Protein AF-A0A7X9PFJ5-F1 (afdb_monomer_lite)

Radius of gyration: 15.34 Å; chains: 1; bounding box: 33×44×30 Å

Structure (mmCIF, N/CA/C/O backbone):
data_AF-A0A7X9PFJ5-F1
#
_entry.id   AF-A0A7X9PFJ5-F1
#
loop_
_atom_site.group_PDB
_atom_site.id
_atom_site.type_symbol
_atom_site.label_atom_id
_atom_site.label_alt_id
_atom_site.label_comp_id
_atom_site.label_asym_id
_atom_site.label_entity_id
_atom_site.label_seq_id
_atom_site.pdbx_PDB_ins_code
_atom_site.Cartn_x
_atom_site.Cartn_y
_atom_site.Cartn_z
_atom_site.occupancy
_atom_site.B_iso_or_equiv
_atom_site.auth_seq_id
_atom_site.auth_comp_id
_atom_site.auth_asym_id
_atom_site.auth_atom_id
_atom_site.pdbx_PDB_model_num
ATOM 1 N N . MET A 1 1 ? -2.414 -24.522 -5.614 1.00 47.22 1 MET A N 1
ATOM 2 C CA . MET A 1 1 ? -3.317 -23.365 -5.744 1.00 47.22 1 MET A CA 1
ATOM 3 C C . MET A 1 1 ? -3.769 -22.991 -4.341 1.00 47.22 1 MET A C 1
ATOM 5 O O . MET A 1 1 ? -4.096 -23.887 -3.571 1.00 47.22 1 MET A O 1
ATOM 9 N N . TYR A 1 2 ? -3.432 -21.782 -3.914 1.00 54.56 2 TYR A N 1
ATOM 10 C CA . TYR A 1 2 ? -2.495 -21.596 -2.805 1.00 54.56 2 TYR A CA 1
ATOM 11 C C . TYR A 1 2 ? -3.128 -21.308 -1.437 1.00 54.56 2 TYR A C 1
ATOM 13 O O . TYR A 1 2 ? -3.578 -20.201 -1.171 1.00 54.56 2 TYR A O 1
ATOM 21 N N . LYS A 1 3 ? -2.941 -22.247 -0.493 1.00 80.44 3 LYS A N 1
ATOM 22 C CA . LYS A 1 3 ? -3.271 -22.076 0.938 1.00 80.44 3 LYS A CA 1
ATOM 23 C C . LYS A 1 3 ? -2.716 -20.787 1.562 1.00 80.44 3 LYS A C 1
ATOM 25 O O . LYS A 1 3 ? -3.169 -20.425 2.636 1.00 80.44 3 LYS A O 1
ATOM 30 N N . LEU A 1 4 ? -1.686 -20.162 0.982 1.00 88.69 4 LEU A N 1
ATOM 31 C CA . LEU A 1 4 ? -1.135 -18.902 1.480 1.00 88.69 4 LEU A CA 1
ATOM 32 C C . LEU A 1 4 ? -2.076 -17.725 1.213 1.00 88.69 4 LEU A C 1
ATOM 34 O O . LEU A 1 4 ? -2.426 -17.031 2.160 1.00 88.69 4 LEU A O 1
ATOM 38 N N . PHE A 1 5 ? -2.496 -17.513 -0.034 1.00 92.00 5 PHE A N 1
ATOM 39 C CA . PHE A 1 5 ? -3.314 -16.354 -0.392 1.00 92.00 5 PHE A CA 1
ATOM 40 C C . PHE A 1 5 ? -4.702 -16.423 0.248 1.00 92.00 5 PHE A C 1
ATOM 42 O O . PHE A 1 5 ? -5.154 -15.416 0.783 1.00 92.00 5 PHE A O 1
ATOM 49 N N . ASP A 1 6 ? -5.284 -17.619 0.389 1.00 91.25 6 ASP A N 1
ATOM 50 C CA . ASP A 1 6 ? -6.498 -17.812 1.196 1.00 91.25 6 ASP A CA 1
ATOM 51 C C . ASP A 1 6 ? -6.292 -17.369 2.658 1.00 91.25 6 ASP A C 1
ATOM 53 O O . ASP A 1 6 ? -7.169 -16.770 3.278 1.00 91.25 6 ASP A O 1
ATOM 57 N N . ARG A 1 7 ? -5.125 -17.659 3.253 1.00 90.31 7 ARG A N 1
ATOM 58 C CA . ARG A 1 7 ? -4.810 -17.246 4.635 1.00 90.31 7 ARG A CA 1
ATOM 59 C C . ARG A 1 7 ? -4.589 -15.748 4.742 1.00 90.31 7 ARG A C 1
ATOM 61 O O . ARG A 1 7 ? -5.040 -15.159 5.716 1.00 90.31 7 ARG A O 1
ATOM 68 N N . LEU A 1 8 ? -3.899 -15.147 3.776 1.00 94.00 8 LEU A N 1
ATOM 69 C CA . LEU A 1 8 ? -3.678 -13.703 3.739 1.00 94.00 8 LEU A CA 1
ATOM 70 C C . LEU A 1 8 ? -5.015 -12.970 3.588 1.00 94.00 8 LEU A C 1
ATOM 72 O O . LEU A 1 8 ? -5.285 -12.051 4.359 1.00 94.00 8 LEU A O 1
ATOM 76 N N . GLN A 1 9 ? -5.895 -13.451 2.709 1.00 94.44 9 GLN A N 1
ATOM 77 C CA . GLN A 1 9 ? -7.248 -12.919 2.566 1.00 94.44 9 GLN A CA 1
ATOM 78 C C . GLN A 1 9 ? -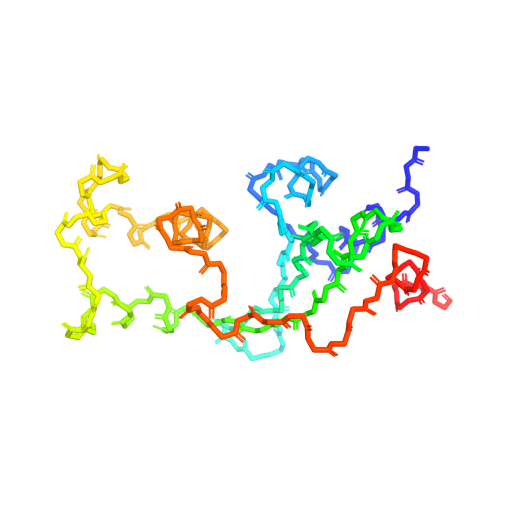8.042 -13.034 3.874 1.00 94.44 9 GLN A C 1
ATOM 80 O O . GLN A 1 9 ? -8.593 -12.044 4.351 1.00 94.44 9 GLN A O 1
ATOM 85 N N . ASN A 1 10 ? -8.025 -14.203 4.525 1.00 92.88 10 ASN A N 1
ATOM 86 C CA . ASN A 1 10 ? -8.659 -14.395 5.837 1.00 92.88 10 ASN A CA 1
ATOM 87 C C . ASN A 1 10 ? -8.042 -13.524 6.947 1.00 92.88 10 ASN A C 1
ATOM 89 O O . ASN A 1 10 ? -8.724 -13.167 7.905 1.00 92.88 10 ASN A O 1
ATOM 93 N N . ALA A 1 11 ? -6.761 -13.166 6.830 1.00 93.56 11 ALA A N 1
ATOM 94 C CA . ALA A 1 11 ? -6.066 -12.261 7.743 1.00 93.56 11 ALA A CA 1
ATOM 95 C C . ALA A 1 11 ? -6.327 -10.770 7.444 1.00 93.56 11 ALA A C 1
ATOM 97 O O . ALA A 1 11 ? -5.722 -9.911 8.097 1.00 93.56 11 ALA A O 1
ATOM 98 N N . GLY A 1 12 ? -7.211 -10.476 6.484 1.00 96.06 12 GLY A N 1
ATOM 99 C CA . GLY A 1 12 ? -7.658 -9.134 6.119 1.00 96.06 12 GLY A CA 1
ATOM 100 C C . GLY A 1 12 ? -6.776 -8.425 5.095 1.00 96.06 12 GLY A C 1
ATOM 101 O O . GLY A 1 12 ? -6.926 -7.215 4.931 1.00 96.06 12 GLY A O 1
ATOM 102 N N . PHE A 1 13 ? -5.853 -9.134 4.437 1.00 97.50 13 PHE A N 1
ATOM 103 C CA . PHE A 1 13 ? -5.040 -8.540 3.379 1.00 97.50 13 PHE A CA 1
ATOM 104 C C . PHE A 1 13 ? -5.837 -8.332 2.096 1.00 97.50 13 PHE A C 1
ATOM 106 O O . PHE A 1 13 ? -6.629 -9.179 1.680 1.00 97.50 13 PHE A O 1
ATOM 113 N N . PHE A 1 14 ? -5.559 -7.205 1.458 1.00 97.88 14 PHE A N 1
ATOM 114 C CA . PHE A 1 14 ? -6.047 -6.809 0.149 1.00 97.88 14 PHE A CA 1
ATOM 115 C C . PHE A 1 14 ? -4.920 -6.115 -0.625 1.00 97.88 14 PHE A C 1
ATOM 117 O O . PHE A 1 14 ? -3.921 -5.682 -0.044 1.00 97.88 14 PHE A O 1
ATOM 124 N N . GLY A 1 15 ? -5.070 -6.017 -1.939 1.00 97.44 15 GLY A N 1
ATOM 125 C CA . GLY A 1 15 ? -4.111 -5.356 -2.814 1.00 97.44 15 GLY A CA 1
ATOM 126 C C . GLY A 1 15 ? -4.809 -4.565 -3.910 1.00 97.44 15 GLY A C 1
ATOM 127 O O . GLY A 1 15 ? -6.005 -4.280 -3.810 1.00 97.44 15 GLY A O 1
ATOM 128 N N . VAL A 1 16 ? -4.033 -4.165 -4.916 1.00 97.25 16 VAL A N 1
ATOM 129 C CA . VAL A 1 16 ? -4.508 -3.402 -6.082 1.00 97.25 16 VAL A CA 1
ATOM 130 C C . VAL A 1 16 ? -5.495 -4.220 -6.914 1.00 97.25 16 VAL A C 1
ATOM 132 O O . VAL A 1 16 ? -6.511 -3.679 -7.350 1.00 97.25 16 VAL A O 1
ATOM 135 N N . ASP A 1 17 ? -5.204 -5.507 -7.098 1.00 97.06 17 ASP A N 1
ATOM 136 C CA . ASP A 1 17 ? -6.053 -6.455 -7.809 1.00 97.06 17 ASP A CA 1
ATOM 137 C C . ASP A 1 17 ? -6.930 -7.257 -6.829 1.00 97.06 17 ASP A C 1
ATOM 139 O O . ASP A 1 17 ? -6.633 -7.377 -5.635 1.00 97.06 17 ASP A O 1
ATOM 143 N N . VAL A 1 18 ? -8.031 -7.817 -7.336 1.00 93.56 18 VAL A N 1
ATOM 144 C CA . VAL A 1 18 ? -8.879 -8.740 -6.567 1.00 93.56 18 VAL A CA 1
ATOM 145 C C . VAL A 1 18 ? -8.127 -10.029 -6.219 1.00 93.56 18 VAL A C 1
ATOM 147 O O . VAL A 1 18 ? -8.402 -10.644 -5.185 1.00 93.56 18 VAL A O 1
ATOM 150 N N . ASP A 1 19 ? -7.166 -10.418 -7.055 1.00 95.62 19 ASP A N 1
ATOM 151 C CA . ASP A 1 19 ? -6.251 -11.520 -6.822 1.00 95.62 19 ASP A CA 1
ATOM 152 C C . ASP A 1 19 ? -5.036 -11.052 -5.995 1.00 95.62 19 ASP A C 1
ATOM 154 O O . ASP A 1 19 ? -4.287 -10.136 -6.360 1.00 95.62 19 ASP A O 1
ATOM 158 N N . LEU A 1 20 ? -4.841 -11.684 -4.833 1.00 95.25 20 LEU A N 1
ATOM 159 C CA . LEU A 1 20 ? -3.747 -11.335 -3.923 1.00 95.25 20 LEU A CA 1
ATOM 160 C C . LEU A 1 20 ? -2.376 -11.793 -4.435 1.00 95.25 20 LEU A C 1
ATOM 162 O O . LEU A 1 20 ? -1.365 -11.210 -4.047 1.00 95.25 20 LEU A O 1
ATOM 166 N N . GLU A 1 21 ? -2.323 -12.830 -5.268 1.00 93.81 21 GLU A N 1
ATOM 167 C CA . GLU A 1 21 ? -1.086 -13.292 -5.897 1.00 93.81 21 GLU A CA 1
ATOM 168 C C . GLU A 1 21 ? -0.617 -12.263 -6.927 1.00 93.81 21 GLU A C 1
ATOM 170 O O . GLU A 1 21 ? 0.533 -11.826 -6.861 1.00 93.81 21 GLU A O 1
ATOM 175 N N . ILE A 1 22 ? -1.528 -11.791 -7.786 1.00 94.25 22 ILE A N 1
ATOM 176 C CA . ILE A 1 22 ? -1.253 -10.706 -8.744 1.00 94.25 22 ILE A CA 1
ATOM 177 C C . ILE A 1 22 ? -0.838 -9.435 -7.998 1.00 94.25 22 ILE A C 1
ATOM 179 O O . ILE A 1 22 ? 0.195 -8.840 -8.301 1.00 94.25 22 ILE A O 1
ATOM 183 N N . SER A 1 23 ? -1.589 -9.042 -6.967 1.00 95.81 23 SER A N 1
ATOM 184 C CA . SER A 1 23 ? -1.247 -7.870 -6.153 1.00 95.81 23 SER A CA 1
ATOM 185 C C . SER A 1 23 ? 0.163 -7.950 -5.560 1.00 95.81 23 SER A C 1
ATOM 187 O O . SER A 1 23 ? 0.920 -6.983 -5.620 1.00 95.81 23 SER A O 1
ATOM 189 N N . LEU A 1 24 ? 0.548 -9.106 -5.018 1.00 92.88 24 LEU A N 1
ATOM 190 C CA . LEU A 1 24 ? 1.849 -9.248 -4.375 1.00 92.88 24 LEU A CA 1
ATOM 191 C C . LEU A 1 24 ? 3.009 -9.306 -5.375 1.00 92.88 24 LEU A C 1
ATOM 193 O O . LEU A 1 24 ? 4.073 -8.779 -5.070 1.00 92.88 24 LEU A O 1
ATOM 197 N N . PHE A 1 25 ? 2.837 -9.961 -6.524 1.00 90.62 25 PHE A N 1
ATOM 198 C CA . PHE A 1 25 ? 3.944 -10.225 -7.451 1.00 90.62 25 PHE A CA 1
ATOM 199 C C . PHE A 1 25 ? 4.035 -9.261 -8.636 1.00 90.62 25 PHE A C 1
ATOM 201 O O . PHE A 1 25 ? 5.125 -9.102 -9.178 1.00 90.62 25 PHE A O 1
ATOM 208 N N . GLU A 1 26 ? 2.937 -8.620 -9.036 1.00 90.75 26 GLU A N 1
ATOM 209 C CA . GLU A 1 26 ? 2.934 -7.629 -10.123 1.00 90.75 26 GLU A CA 1
ATOM 210 C C . GLU A 1 26 ? 2.894 -6.195 -9.590 1.00 90.75 26 GLU A C 1
ATOM 212 O O . GLU A 1 26 ? 3.548 -5.311 -10.142 1.00 90.75 26 GLU A O 1
ATOM 217 N N . TYR A 1 27 ? 2.182 -5.971 -8.481 1.00 92.50 27 TYR A N 1
ATOM 218 C CA . TYR A 1 27 ? 2.096 -4.665 -7.814 1.00 92.50 27 TYR A CA 1
ATOM 219 C C . TYR A 1 27 ? 2.988 -4.569 -6.568 1.00 92.50 27 TYR A C 1
ATOM 221 O O . TYR A 1 27 ? 3.019 -3.542 -5.900 1.00 92.50 27 TYR A O 1
ATOM 229 N N . ASN A 1 28 ? 3.763 -5.617 -6.276 1.00 92.12 28 ASN A N 1
ATOM 230 C CA . ASN A 1 28 ? 4.781 -5.671 -5.226 1.00 92.12 28 ASN A CA 1
ATOM 231 C C . ASN A 1 28 ? 4.283 -5.499 -3.785 1.00 92.12 28 ASN A C 1
ATOM 233 O O . ASN A 1 28 ? 5.119 -5.404 -2.887 1.00 92.12 28 ASN A O 1
ATOM 237 N N . PHE A 1 29 ? 2.976 -5.482 -3.499 1.00 95.38 29 PHE A N 1
ATOM 238 C CA . PHE A 1 29 ? 2.521 -5.404 -2.110 1.00 95.38 29 PHE A CA 1
ATOM 239 C C . PHE A 1 29 ? 1.118 -5.961 -1.847 1.00 95.38 29 PHE A C 1
ATOM 241 O O . PHE A 1 29 ? 0.251 -6.053 -2.714 1.00 95.38 29 PHE A O 1
ATOM 248 N N . LEU A 1 30 ? 0.886 -6.266 -0.573 1.00 97.06 30 LEU A N 1
ATOM 249 C CA . LEU A 1 30 ? -0.422 -6.467 0.038 1.00 97.06 30 LEU A CA 1
ATOM 250 C C . LEU A 1 30 ? -0.514 -5.605 1.290 1.00 97.06 30 LEU A C 1
ATOM 252 O O . LEU A 1 30 ? 0.481 -5.409 1.983 1.00 97.06 30 LEU A O 1
ATOM 256 N N . ME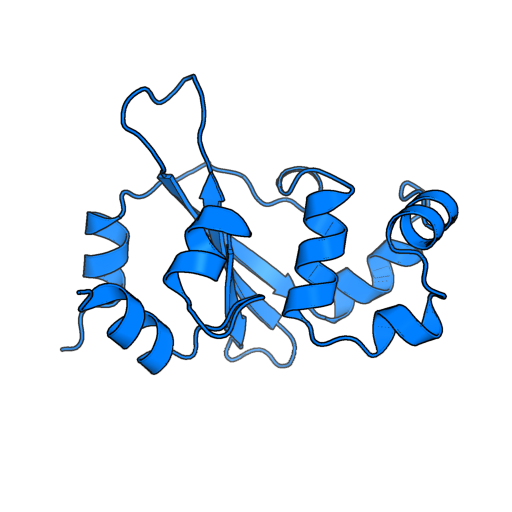T A 1 31 ? -1.705 -5.137 1.635 1.00 97.44 31 MET A N 1
ATOM 257 C CA . MET A 1 31 ? -1.918 -4.362 2.852 1.00 97.44 31 MET A CA 1
ATOM 258 C C . MET A 1 31 ? -3.161 -4.793 3.612 1.00 97.44 31 MET A C 1
ATOM 260 O O . MET A 1 31 ? -4.087 -5.366 3.046 1.00 97.44 31 MET A O 1
ATOM 264 N N . ARG A 1 32 ? -3.182 -4.523 4.914 1.00 97.50 32 ARG A N 1
ATOM 265 C CA . ARG A 1 32 ? -4.352 -4.718 5.778 1.00 97.50 32 ARG A CA 1
ATOM 266 C C . ARG A 1 32 ? -4.425 -3.615 6.829 1.00 97.50 32 ARG A C 1
ATOM 268 O O . ARG A 1 32 ? -3.368 -3.121 7.223 1.00 97.50 32 ARG A O 1
ATOM 275 N N . PRO A 1 33 ? -5.618 -3.241 7.318 1.00 97.44 33 PRO A N 1
ATOM 276 C CA . PRO A 1 33 ? -5.716 -2.333 8.454 1.00 97.44 33 PRO A CA 1
ATOM 277 C C . PRO A 1 33 ? -5.062 -2.948 9.699 1.00 97.44 33 PRO A C 1
ATOM 279 O O . PRO A 1 33 ? -5.156 -4.160 9.920 1.00 97.44 33 PRO A O 1
ATOM 282 N N . THR A 1 34 ? -4.420 -2.114 10.514 1.00 96.75 34 THR A N 1
ATOM 283 C CA . THR A 1 34 ? -4.020 -2.483 11.880 1.00 96.75 34 THR A CA 1
ATOM 284 C C . THR A 1 34 ? -5.159 -2.184 12.863 1.00 96.75 34 THR A C 1
ATOM 286 O O . THR A 1 34 ? -6.275 -1.824 12.474 1.00 96.75 34 THR A O 1
ATOM 289 N N . ASP A 1 35 ? -4.908 -2.371 14.155 1.00 95.88 35 ASP A N 1
ATOM 290 C CA . ASP A 1 35 ? -5.793 -1.921 15.231 1.00 95.88 35 ASP A CA 1
ATOM 291 C C . ASP A 1 35 ? -5.804 -0.388 15.389 1.00 95.88 35 ASP A C 1
ATOM 293 O O . ASP A 1 35 ? -6.755 0.174 15.942 1.00 95.88 35 ASP A O 1
ATOM 297 N N . ILE A 1 36 ? -4.800 0.305 14.845 1.00 95.81 36 ILE A N 1
ATOM 298 C CA . ILE A 1 36 ? -4.732 1.764 14.811 1.00 95.81 36 ILE A CA 1
ATOM 299 C C . ILE A 1 36 ? -5.526 2.282 13.606 1.00 95.81 36 ILE A C 1
ATOM 301 O O . ILE A 1 36 ? -5.258 1.979 12.442 1.00 95.81 36 ILE A O 1
ATOM 305 N N . LYS A 1 37 ? -6.539 3.113 13.879 1.00 94.88 37 LYS A N 1
ATOM 306 C CA . LYS A 1 37 ? -7.435 3.634 12.841 1.00 94.88 37 LYS A CA 1
ATOM 307 C C . LYS A 1 37 ? -6.659 4.395 11.765 1.00 94.88 37 LYS A C 1
ATOM 309 O O . LYS A 1 37 ? -6.138 5.480 12.009 1.00 94.88 37 LYS A O 1
ATOM 314 N N . GLY A 1 38 ? -6.735 3.884 10.539 1.00 94.06 38 GLY A N 1
ATOM 315 C CA . GLY A 1 38 ? -6.139 4.522 9.370 1.00 94.06 38 GLY A CA 1
ATOM 316 C C . GLY A 1 38 ? -4.659 4.207 9.179 1.00 94.06 38 GLY A C 1
ATOM 317 O O . GLY A 1 38 ? -4.065 4.817 8.293 1.00 94.06 38 GLY A O 1
ATOM 318 N N . GLU A 1 39 ? -4.102 3.283 9.958 1.00 96.94 39 GLU A N 1
ATOM 319 C CA . GLU A 1 39 ? -2.796 2.669 9.745 1.00 96.94 39 GLU A CA 1
ATOM 320 C C . GLU A 1 39 ? -2.962 1.295 9.084 1.00 96.94 39 GLU A C 1
ATOM 322 O O . GLU A 1 39 ? -3.946 0.579 9.304 1.00 96.94 39 GLU A O 1
ATOM 327 N N . TYR A 1 40 ? -2.004 0.955 8.229 1.00 97.19 40 TYR A N 1
ATOM 328 C CA . TYR A 1 40 ? -1.986 -0.270 7.455 1.00 97.19 40 TYR A CA 1
ATOM 329 C C . TYR A 1 40 ? -0.640 -0.956 7.616 1.00 97.19 40 TYR A C 1
ATOM 331 O O . TYR A 1 40 ? 0.404 -0.332 7.440 1.00 97.19 40 TYR A O 1
ATOM 339 N N . GLN A 1 41 ? -0.677 -2.256 7.893 1.00 95.81 41 GLN A N 1
ATOM 340 C CA . GLN A 1 41 ? 0.484 -3.114 7.723 1.00 95.81 41 GLN A CA 1
ATOM 341 C C . GLN A 1 41 ? 0.595 -3.465 6.242 1.00 95.81 41 GLN A C 1
ATOM 343 O O . GLN A 1 41 ? -0.387 -3.909 5.643 1.00 95.81 41 GLN A O 1
ATOM 348 N N . VAL A 1 42 ? 1.789 -3.324 5.682 1.00 95.56 42 VAL A N 1
ATOM 349 C CA . VAL A 1 42 ? 2.100 -3.657 4.293 1.00 95.56 42 VAL A CA 1
ATOM 350 C C . VAL A 1 42 ? 3.091 -4.813 4.281 1.00 95.56 42 VAL A C 1
ATOM 352 O O . VAL A 1 42 ? 4.116 -4.751 4.955 1.00 95.56 42 VAL A O 1
ATOM 355 N N . ILE A 1 43 ? 2.781 -5.863 3.526 1.00 94.31 43 ILE A N 1
ATOM 356 C CA . ILE A 1 43 ? 3.762 -6.840 3.049 1.00 94.31 43 ILE A CA 1
ATOM 357 C C . ILE A 1 43 ? 4.210 -6.338 1.690 1.00 94.31 43 ILE A C 1
ATOM 359 O O . ILE A 1 43 ? 3.356 -6.146 0.828 1.00 94.31 43 ILE A O 1
ATOM 363 N N . PHE A 1 44 ? 5.506 -6.170 1.477 1.00 92.00 44 PHE A N 1
ATOM 364 C CA . PHE A 1 44 ? 6.032 -5.806 0.166 1.00 92.00 44 PHE A CA 1
ATOM 365 C C . PHE A 1 44 ? 7.010 -6.861 -0.335 1.00 92.00 44 PHE A C 1
ATOM 367 O O . PHE A 1 44 ? 7.747 -7.471 0.443 1.00 92.00 44 PHE A O 1
ATOM 374 N N . ALA A 1 45 ? 6.955 -7.105 -1.637 1.00 89.44 45 ALA A N 1
ATOM 375 C CA . ALA A 1 45 ? 7.817 -8.015 -2.361 1.00 89.44 45 ALA A CA 1
ATOM 376 C C . ALA A 1 45 ? 8.911 -7.216 -3.067 1.00 89.44 45 ALA A C 1
ATOM 378 O O . ALA A 1 45 ? 8.655 -6.163 -3.646 1.00 89.44 45 ALA A O 1
ATOM 379 N N . PHE A 1 46 ? 10.133 -7.728 -3.040 1.00 80.50 46 PHE A N 1
ATOM 380 C CA . PHE A 1 46 ? 11.254 -7.129 -3.752 1.00 80.50 46 PHE A CA 1
ATOM 381 C C . PHE A 1 46 ? 12.160 -8.215 -4.319 1.00 80.50 46 PHE A C 1
ATOM 383 O O . PHE A 1 46 ? 12.287 -9.323 -3.785 1.00 80.50 46 PHE A O 1
ATOM 390 N N . SER A 1 47 ? 12.820 -7.872 -5.419 1.00 72.44 47 SER A N 1
ATOM 391 C CA . SER A 1 47 ? 13.900 -8.657 -6.002 1.00 72.44 47 SER A CA 1
ATOM 392 C C . SER A 1 47 ? 15.179 -7.832 -5.940 1.00 72.44 47 SER A C 1
ATOM 394 O O . SER A 1 47 ? 15.292 -6.825 -6.634 1.00 72.44 47 SER A O 1
ATOM 396 N N . ASN A 1 48 ? 16.144 -8.247 -5.123 1.00 64.19 48 ASN A N 1
ATOM 397 C CA . ASN A 1 48 ? 17.473 -7.643 -5.118 1.00 64.19 48 ASN A CA 1
ATOM 398 C C . ASN A 1 48 ? 18.449 -8.572 -5.862 1.00 64.19 48 ASN A C 1
ATOM 400 O O . ASN A 1 48 ? 18.456 -9.780 -5.630 1.00 64.19 48 ASN A O 1
ATOM 404 N N . GLN A 1 49 ? 19.279 -8.002 -6.740 1.00 57.88 49 GLN A N 1
ATOM 405 C CA . GLN A 1 49 ? 20.362 -8.706 -7.434 1.00 57.88 49 GLN A CA 1
ATOM 406 C C . GLN A 1 49 ? 21.383 -9.324 -6.460 1.00 57.88 49 GLN A C 1
ATOM 408 O O . GLN A 1 49 ? 21.962 -10.365 -6.769 1.00 57.88 49 GLN A O 1
ATOM 413 N N . ASP A 1 50 ? 21.543 -8.744 -5.266 1.00 56.59 50 ASP A N 1
ATOM 414 C CA . ASP A 1 50 ? 22.429 -9.251 -4.208 1.00 56.59 50 ASP A CA 1
ATOM 415 C C . ASP A 1 50 ? 21.891 -10.516 -3.518 1.00 56.59 50 ASP A C 1
ATOM 417 O O . ASP A 1 50 ? 22.632 -11.219 -2.826 1.00 56.59 50 ASP A O 1
ATOM 421 N N . PHE A 1 51 ? 20.608 -10.840 -3.713 1.00 55.88 51 PHE A N 1
ATOM 422 C CA . PHE A 1 51 ? 19.978 -12.053 -3.203 1.00 55.88 51 PHE A CA 1
ATOM 423 C C . PHE A 1 51 ? 19.590 -12.965 -4.374 1.00 55.88 51 PHE A C 1
ATOM 425 O O . PHE A 1 51 ? 18.436 -12.968 -4.804 1.00 55.88 51 PHE A O 1
ATOM 432 N N . PRO A 1 52 ? 20.507 -13.822 -4.865 1.00 51.03 52 PRO A N 1
ATOM 433 C CA . PRO A 1 52 ? 20.263 -14.720 -6.002 1.00 51.03 52 PRO A CA 1
ATOM 434 C C . PRO A 1 52 ? 19.205 -15.817 -5.741 1.00 51.03 52 PRO A C 1
ATOM 436 O O . PRO A 1 52 ? 19.066 -16.747 -6.531 1.00 51.03 52 PRO A O 1
ATOM 439 N N . LEU A 1 53 ? 18.462 -15.740 -4.630 1.00 52.88 53 LEU A N 1
ATOM 440 C CA . LEU A 1 53 ? 17.519 -16.752 -4.147 1.00 52.88 53 LEU A CA 1
ATOM 441 C C . LEU A 1 53 ? 16.037 -16.422 -4.419 1.00 52.88 53 LEU A C 1
ATOM 443 O O . LEU A 1 53 ? 15.162 -17.120 -3.908 1.00 52.88 53 LEU A O 1
ATOM 447 N N . GLY A 1 54 ? 15.745 -15.423 -5.257 1.00 67.88 54 GLY A N 1
ATOM 448 C CA . GLY A 1 54 ? 14.387 -15.113 -5.718 1.00 67.88 54 GLY A CA 1
ATOM 449 C C . GLY A 1 54 ? 13.694 -13.996 -4.934 1.00 67.88 54 GLY A C 1
ATOM 450 O O . GLY A 1 54 ? 14.338 -13.244 -4.209 1.00 67.88 54 GLY A O 1
ATOM 451 N N . VAL A 1 55 ? 12.375 -13.867 -5.127 1.00 79.62 55 VAL A N 1
ATOM 452 C CA . VAL A 1 55 ? 11.549 -12.821 -4.499 1.00 79.62 55 VAL A CA 1
ATOM 453 C C . VAL A 1 55 ? 11.553 -12.983 -2.979 1.00 79.62 55 VAL A C 1
ATOM 455 O O . VAL A 1 55 ? 11.245 -14.058 -2.453 1.00 79.62 55 VAL A O 1
ATOM 458 N N . MET A 1 56 ? 11.884 -11.901 -2.285 1.00 84.94 56 MET A N 1
ATOM 459 C CA . MET A 1 56 ? 11.879 -11.805 -0.829 1.00 84.94 56 MET A CA 1
ATOM 460 C C . MET A 1 56 ? 10.776 -10.849 -0.380 1.00 84.94 56 MET A C 1
ATOM 462 O O . MET A 1 56 ? 10.272 -10.050 -1.170 1.00 84.94 56 MET A O 1
ATOM 466 N N . PHE A 1 57 ? 10.397 -10.953 0.893 1.00 88.75 57 PHE A N 1
ATOM 467 C CA . PHE A 1 57 ? 9.327 -10.149 1.475 1.00 88.75 57 PHE A CA 1
ATOM 468 C C . PHE A 1 57 ? 9.790 -9.509 2.775 1.00 88.75 57 PHE A C 1
ATOM 470 O O . PHE A 1 57 ? 10.567 -10.109 3.514 1.00 88.75 57 PHE A O 1
ATOM 477 N N . ASP A 1 58 ? 9.278 -8.328 3.083 1.00 90.81 58 ASP A N 1
ATOM 478 C CA . ASP A 1 58 ? 9.423 -7.695 4.394 1.00 90.81 58 ASP A CA 1
ATOM 479 C C . ASP A 1 58 ? 8.114 -6.955 4.726 1.00 90.81 58 ASP A C 1
ATOM 481 O O . ASP A 1 58 ? 7.153 -6.968 3.941 1.00 90.81 58 ASP A O 1
ATOM 485 N N . TYR A 1 59 ? 8.043 -6.376 5.918 1.00 90.81 59 TYR A N 1
ATOM 486 C CA . TYR A 1 59 ? 6.876 -5.668 6.413 1.00 90.81 59 TYR A CA 1
ATOM 487 C C . TYR A 1 59 ? 7.208 -4.219 6.722 1.00 90.81 59 TYR A C 1
ATOM 489 O O . TYR A 1 59 ? 8.259 -3.899 7.268 1.00 90.81 59 TYR A O 1
ATOM 497 N N . GLY A 1 60 ? 6.247 -3.349 6.460 1.00 91.88 60 GLY A N 1
ATOM 498 C CA . GLY A 1 60 ? 6.272 -1.985 6.956 1.00 91.88 60 GLY A CA 1
ATOM 499 C C . GLY A 1 60 ? 4.875 -1.514 7.311 1.00 91.88 60 GLY A C 1
ATOM 500 O O . GLY A 1 60 ? 3.905 -2.279 7.269 1.00 91.88 60 GLY A O 1
ATOM 501 N N . TYR A 1 61 ? 4.785 -0.244 7.672 1.00 93.50 61 TYR A N 1
ATOM 502 C CA . TYR A 1 61 ? 3.543 0.379 8.091 1.00 93.50 61 TYR A CA 1
ATOM 503 C C . TYR A 1 61 ? 3.405 1.720 7.396 1.00 93.50 61 TYR A C 1
ATOM 505 O O . TYR A 1 61 ? 4.385 2.442 7.238 1.00 93.50 61 TYR A O 1
ATOM 513 N N . ILE A 1 62 ? 2.186 2.045 6.987 1.00 93.69 62 ILE A N 1
ATOM 514 C CA . ILE A 1 62 ? 1.861 3.367 6.463 1.00 93.69 62 ILE A CA 1
ATOM 515 C C . ILE A 1 62 ? 0.488 3.792 6.940 1.00 93.69 62 ILE A C 1
ATOM 517 O O . ILE A 1 62 ? -0.431 2.975 7.058 1.00 93.69 62 ILE A O 1
ATOM 521 N N . SER A 1 63 ? 0.323 5.083 7.193 1.00 93.88 63 SER A N 1
ATOM 522 C CA . SER A 1 63 ? -0.967 5.646 7.544 1.00 93.88 63 SER A CA 1
ATOM 523 C C . SER A 1 63 ? -1.574 6.469 6.409 1.00 93.88 63 SER A C 1
ATOM 525 O O . SER A 1 63 ? -0.915 7.059 5.554 1.00 93.88 63 SER A O 1
ATOM 527 N N . THR A 1 64 ? -2.900 6.566 6.433 1.00 92.00 64 THR A N 1
ATOM 528 C CA . THR A 1 64 ? -3.657 7.504 5.590 1.00 92.00 64 THR A CA 1
ATOM 529 C C . THR A 1 64 ? -3.283 8.962 5.832 1.00 92.00 64 THR A C 1
ATOM 531 O O . THR A 1 64 ? -3.585 9.798 4.981 1.00 92.00 64 THR A O 1
ATOM 534 N N . LYS A 1 65 ? -2.691 9.271 6.991 1.00 91.56 65 LYS A N 1
ATOM 535 C CA . LYS A 1 65 ? -2.155 10.589 7.304 1.00 91.56 65 LYS A CA 1
ATOM 536 C C . LYS A 1 65 ? -0.871 10.821 6.504 1.00 91.56 65 LYS A C 1
ATOM 538 O O . LYS A 1 65 ? -0.846 11.781 5.742 1.00 91.56 65 LYS A O 1
ATOM 543 N N . ASP A 1 66 ? 0.080 9.888 6.552 1.00 90.06 66 ASP A N 1
ATOM 544 C CA . ASP A 1 66 ? 1.349 9.974 5.807 1.00 90.06 66 ASP A CA 1
ATOM 545 C C . ASP A 1 66 ? 1.098 10.166 4.303 1.00 90.06 66 ASP A C 1
ATOM 547 O O . ASP A 1 66 ? 1.625 11.084 3.685 1.00 90.06 66 ASP A O 1
ATOM 551 N N . ILE A 1 67 ? 0.176 9.383 3.726 1.00 88.25 67 ILE A N 1
ATOM 552 C CA . ILE A 1 67 ? -0.196 9.469 2.298 1.00 88.25 67 ILE A CA 1
ATOM 553 C C . ILE A 1 67 ? -0.792 10.836 1.918 1.00 88.25 67 ILE A C 1
ATOM 555 O O . ILE A 1 67 ? -0.686 11.264 0.769 1.00 88.25 67 ILE A O 1
ATOM 559 N N . LYS A 1 68 ? -1.457 11.527 2.851 1.00 86.75 68 LYS A N 1
ATOM 560 C CA . LYS A 1 68 ? -2.023 12.861 2.600 1.00 86.75 68 LYS A CA 1
ATOM 561 C C . LYS A 1 68 ? -0.977 13.957 2.737 1.00 86.75 68 LYS A C 1
ATOM 563 O O . LYS A 1 68 ? -0.953 14.854 1.898 1.00 86.75 68 LYS A O 1
ATOM 568 N N . GLU A 1 69 ? -0.175 13.884 3.794 1.00 88.75 69 GLU A N 1
ATOM 569 C CA . GLU A 1 69 ? 0.825 14.898 4.143 1.00 88.75 69 GLU A CA 1
ATOM 570 C C . GLU A 1 69 ? 1.973 14.917 3.137 1.00 88.75 69 GLU A C 1
ATOM 572 O O . GLU A 1 69 ? 2.469 15.982 2.797 1.00 88.75 69 GLU A O 1
ATOM 577 N N . PHE A 1 70 ? 2.290 13.773 2.535 1.00 84.44 70 PHE A N 1
ATOM 578 C CA . PHE A 1 70 ? 3.339 13.655 1.530 1.00 84.44 70 PHE A CA 1
ATOM 579 C C . PHE A 1 70 ? 3.194 14.605 0.326 1.00 84.44 70 PHE A C 1
ATOM 581 O O . PHE A 1 70 ? 4.180 15.145 -0.158 1.00 84.44 70 PHE A O 1
ATOM 588 N N . LEU A 1 71 ? 1.965 14.889 -0.131 1.00 86.19 71 LEU A N 1
ATOM 589 C CA . LEU A 1 71 ? 1.726 15.864 -1.211 1.00 86.19 71 LEU A CA 1
ATOM 590 C C . LEU A 1 71 ? 2.035 17.319 -0.814 1.00 86.19 71 LEU A C 1
ATOM 592 O O . LEU A 1 71 ? 1.923 18.219 -1.647 1.00 86.19 71 LEU A O 1
ATOM 596 N N . GLU A 1 72 ? 2.291 17.567 0.464 1.00 89.38 72 GLU A N 1
ATOM 597 C CA . GLU A 1 72 ? 2.514 18.884 1.063 1.00 89.38 72 GLU A CA 1
ATOM 598 C C . GLU A 1 72 ? 3.963 19.051 1.536 1.00 89.38 72 GLU A C 1
ATOM 600 O O . GLU A 1 72 ? 4.380 20.163 1.863 1.00 89.38 72 GLU A O 1
ATOM 605 N N . GLU A 1 73 ? 4.741 17.968 1.515 1.00 90.31 73 GLU A N 1
ATOM 606 C CA . GLU A 1 73 ? 6.155 17.963 1.848 1.00 90.31 73 GLU A CA 1
ATOM 607 C C . GLU A 1 73 ? 6.978 18.733 0.809 1.00 90.31 73 GLU A C 1
ATOM 609 O O . GLU A 1 73 ? 6.830 18.557 -0.400 1.00 90.31 73 GLU A O 1
ATOM 614 N N . SER A 1 74 ? 7.895 19.582 1.277 1.00 91.38 74 SER A N 1
ATOM 615 C CA . SER A 1 74 ? 8.669 20.485 0.410 1.00 91.38 74 SER A CA 1
ATOM 616 C C . SER A 1 74 ? 9.664 19.772 -0.506 1.00 91.38 74 SER A C 1
ATOM 618 O O . SER A 1 74 ? 10.080 20.332 -1.519 1.00 91.38 74 SER A O 1
ATOM 620 N N . TRP A 1 75 ? 10.062 18.556 -0.140 1.00 89.19 75 TRP A N 1
ATOM 621 C CA . TRP A 1 75 ? 10.957 17.712 -0.922 1.00 89.19 75 TRP A CA 1
ATOM 622 C C . TRP A 1 75 ? 10.216 16.894 -1.984 1.00 89.19 75 TRP A C 1
ATOM 624 O O . TRP A 1 75 ? 10.857 16.367 -2.891 1.00 89.19 75 TRP A O 1
ATOM 634 N N . PHE A 1 76 ? 8.888 16.784 -1.888 1.00 92.06 76 PHE A N 1
ATOM 635 C CA . PHE A 1 76 ? 8.099 15.975 -2.799 1.00 92.06 76 PHE A CA 1
ATOM 636 C C . PHE A 1 76 ? 7.658 16.767 -4.036 1.00 92.06 76 PHE A C 1
ATOM 638 O O . PHE A 1 76 ? 7.040 17.829 -3.933 1.00 92.06 76 PHE A O 1
ATOM 645 N N . ASP A 1 77 ? 7.910 16.225 -5.230 1.00 94.44 77 ASP A N 1
ATOM 646 C CA . ASP A 1 77 ? 7.441 16.813 -6.490 1.00 94.44 77 ASP A CA 1
ATOM 647 C C . ASP A 1 77 ? 5.952 16.513 -6.737 1.00 94.44 77 ASP A C 1
ATOM 649 O O . ASP A 1 77 ? 5.575 15.700 -7.586 1.00 94.44 77 ASP A O 1
ATOM 653 N N . ALA A 1 78 ? 5.080 17.186 -5.981 1.00 94.25 78 ALA A N 1
ATOM 654 C CA . ALA A 1 78 ? 3.634 17.036 -6.116 1.00 94.25 78 ALA A CA 1
ATOM 655 C C . ALA A 1 78 ? 3.101 17.381 -7.524 1.00 94.25 78 ALA A C 1
ATOM 657 O O . ALA A 1 78 ? 2.249 16.637 -8.018 1.00 94.25 78 ALA A O 1
ATOM 658 N N . PRO A 1 79 ? 3.552 18.456 -8.209 1.00 95.19 79 PRO A N 1
ATOM 659 C CA . PRO A 1 79 ? 3.136 18.724 -9.585 1.00 95.19 79 PRO A CA 1
ATOM 660 C C . PRO A 1 79 ? 3.519 17.604 -10.559 1.00 95.19 79 PRO A C 1
ATOM 662 O O . PRO A 1 79 ? 2.668 17.180 -11.348 1.00 95.19 79 PRO A O 1
ATOM 665 N N . GLY A 1 80 ? 4.758 17.104 -10.488 1.00 96.88 80 GLY A N 1
ATOM 666 C CA . GLY A 1 80 ? 5.226 15.995 -11.322 1.00 96.88 80 GLY A CA 1
ATOM 667 C C . GLY A 1 80 ? 4.449 14.710 -11.061 1.00 96.88 80 GLY A C 1
ATOM 668 O O . GLY A 1 80 ? 3.962 14.083 -12.001 1.00 96.88 80 GLY A O 1
ATOM 669 N N . PHE A 1 81 ? 4.210 14.383 -9.792 1.00 96.50 81 PHE A N 1
ATOM 670 C CA . PHE A 1 81 ? 3.402 13.232 -9.398 1.00 96.50 81 PHE A CA 1
ATOM 671 C C . PHE A 1 81 ? 1.965 13.298 -9.925 1.00 96.50 81 PHE A C 1
ATOM 673 O O . PHE A 1 81 ? 1.480 12.345 -10.530 1.00 96.50 81 PHE A O 1
ATOM 680 N N . LEU A 1 82 ? 1.277 14.430 -9.739 1.00 96.56 82 LEU A N 1
ATOM 681 C CA . LEU A 1 82 ? -0.101 14.598 -10.216 1.00 96.56 82 LEU A CA 1
ATOM 682 C C . LEU A 1 82 ? -0.186 14.532 -11.748 1.00 96.56 82 LEU A C 1
ATOM 684 O O . LEU A 1 82 ? -1.172 14.028 -12.292 1.00 96.56 82 LEU A O 1
ATOM 688 N N . SER A 1 83 ? 0.859 14.997 -12.442 1.00 97.50 83 SER A N 1
ATOM 689 C CA . SER A 1 83 ? 1.006 14.816 -13.887 1.00 97.50 83 SER A CA 1
ATOM 690 C C . SER A 1 83 ? 1.236 13.350 -14.263 1.00 97.50 83 SER A C 1
ATOM 692 O O . SER A 1 83 ? 0.654 12.889 -15.241 1.00 97.50 83 SER A O 1
ATOM 694 N N . PHE A 1 84 ? 2.052 12.615 -13.503 1.00 97.31 84 PHE A N 1
ATOM 695 C CA . PHE A 1 84 ? 2.340 11.195 -13.723 1.00 97.31 84 PHE A CA 1
ATOM 696 C C . PHE A 1 84 ? 1.084 10.326 -13.584 1.00 97.31 84 PHE A C 1
ATOM 698 O O . PHE A 1 84 ? 0.785 9.541 -14.481 1.00 97.31 84 PHE A O 1
ATOM 705 N N . VAL A 1 85 ? 0.300 10.518 -12.517 1.00 96.94 85 VAL A N 1
ATOM 706 C CA . VAL A 1 85 ? -0.959 9.773 -12.317 1.00 96.94 85 VAL A CA 1
ATOM 707 C C . VAL A 1 85 ? -2.104 10.280 -13.203 1.00 96.94 85 VAL A C 1
ATOM 709 O O . VAL A 1 85 ? -3.156 9.651 -13.277 1.00 96.94 85 VAL A O 1
ATOM 712 N N . GLY A 1 86 ? -1.939 11.431 -13.865 1.00 97.56 86 GLY A N 1
ATOM 713 C CA . GLY A 1 86 ? -2.944 12.006 -14.763 1.00 97.56 86 GLY A CA 1
ATOM 714 C C . GLY A 1 86 ? -4.231 12.460 -14.062 1.00 97.56 86 GLY A C 1
ATOM 715 O O . GLY A 1 86 ? -5.300 12.473 -14.676 1.00 97.56 86 GLY A O 1
ATOM 716 N N . MET A 1 87 ? -4.165 12.821 -12.775 1.00 96.88 87 MET A N 1
ATOM 717 C CA . MET A 1 87 ? -5.330 13.181 -11.955 1.00 96.88 87 MET A CA 1
ATOM 718 C C . MET A 1 87 ? -5.076 14.426 -11.099 1.00 96.88 87 MET A C 1
ATOM 720 O O . MET A 1 87 ? -3.956 14.734 -10.709 1.00 96.88 87 MET A O 1
ATOM 724 N N . SER A 1 88 ? -6.146 15.136 -10.727 1.00 96.56 88 SER A N 1
ATOM 725 C CA . SER A 1 88 ? -6.053 16.215 -9.734 1.00 96.56 88 SER A CA 1
ATOM 726 C C . SER A 1 88 ? -5.889 15.669 -8.310 1.00 96.56 88 SER A C 1
ATOM 728 O O . SER A 1 88 ? -6.446 14.615 -7.993 1.00 96.56 88 SER A O 1
ATOM 730 N N . LYS A 1 89 ? -5.234 16.429 -7.411 1.00 95.31 89 LYS A N 1
ATOM 731 C CA . LYS A 1 89 ? -5.071 16.080 -5.976 1.00 95.31 89 LYS A CA 1
ATOM 732 C C . LYS A 1 89 ? -6.388 15.624 -5.342 1.00 95.31 89 LYS A C 1
ATOM 734 O O . LYS A 1 89 ? -6.450 14.580 -4.704 1.00 95.31 89 LYS A O 1
ATOM 739 N N . THR A 1 90 ? -7.471 16.369 -5.563 1.00 95.19 90 THR A N 1
ATOM 740 C CA . THR A 1 90 ? -8.797 16.051 -5.008 1.00 95.19 90 THR A CA 1
ATOM 741 C C . THR A 1 90 ? -9.368 14.732 -5.529 1.00 95.19 90 THR A C 1
ATOM 743 O O . THR A 1 90 ? -10.073 14.047 -4.791 1.00 95.19 90 THR A O 1
ATOM 746 N N . SER A 1 91 ? -9.106 14.381 -6.789 1.00 97.06 91 SER A N 1
ATOM 747 C CA . SER A 1 91 ? -9.576 13.119 -7.374 1.00 97.06 91 SER A CA 1
ATOM 748 C C . SER A 1 91 ? -8.740 11.952 -6.866 1.00 97.06 91 SER A C 1
ATOM 750 O O . SER A 1 91 ? -9.297 10.958 -6.408 1.00 97.06 91 SER A O 1
ATOM 752 N N . TRP A 1 92 ? -7.419 12.125 -6.845 1.00 96.69 92 TRP A N 1
ATOM 753 C CA . TRP A 1 92 ? -6.480 11.130 -6.345 1.00 96.69 92 TRP A CA 1
ATOM 754 C C . TRP A 1 92 ? -6.732 10.782 -4.870 1.00 96.69 92 TRP A C 1
ATOM 756 O O . TRP A 1 92 ? -6.834 9.615 -4.502 1.00 96.69 92 TRP A O 1
ATOM 766 N N . LEU A 1 93 ? -6.984 11.780 -4.015 1.00 94.19 93 LEU A N 1
ATOM 767 C CA . LEU A 1 93 ? -7.275 11.560 -2.592 1.00 94.19 93 LEU A CA 1
ATOM 768 C C . LEU A 1 93 ? -8.534 10.712 -2.326 1.00 94.19 93 LEU A C 1
ATOM 770 O O . LEU A 1 93 ? -8.639 10.109 -1.250 1.00 94.19 93 LEU A O 1
ATOM 774 N N . LYS A 1 94 ? -9.471 10.647 -3.282 1.00 95.81 94 LYS A N 1
ATOM 775 C CA . LYS A 1 94 ? -10.694 9.828 -3.198 1.00 95.81 94 LYS A CA 1
ATOM 776 C C . LYS A 1 94 ? -10.467 8.366 -3.570 1.00 95.81 94 LYS A C 1
ATOM 778 O O . LYS A 1 94 ? -11.346 7.552 -3.297 1.00 95.81 94 LYS A O 1
ATOM 783 N N . LEU A 1 95 ? -9.327 8.031 -4.172 1.00 96.69 95 LEU A N 1
ATOM 784 C CA . LEU A 1 95 ? -9.009 6.652 -4.512 1.00 96.69 95 LEU A CA 1
ATOM 785 C C . LEU A 1 95 ? -8.926 5.784 -3.243 1.00 96.69 95 LEU A C 1
ATOM 787 O O . LEU A 1 95 ? -8.577 6.286 -2.160 1.00 96.69 95 LEU A O 1
ATOM 791 N N . PRO A 1 96 ? -9.225 4.480 -3.358 1.00 96.06 96 PRO A N 1
ATOM 792 C CA . PRO A 1 96 ? -8.909 3.505 -2.324 1.00 96.06 96 PRO A CA 1
ATOM 793 C C . PRO A 1 96 ? -7.427 3.545 -1.932 1.00 96.06 96 PRO A C 1
ATOM 795 O O . PRO A 1 96 ? -6.563 3.954 -2.709 1.00 96.06 96 PRO A O 1
ATOM 798 N N . ILE A 1 97 ? -7.131 3.150 -0.695 1.00 95.81 97 ILE A N 1
ATOM 799 C CA . ILE A 1 97 ? -5.800 3.312 -0.101 1.00 95.81 97 ILE A CA 1
ATOM 800 C C . ILE A 1 97 ? -4.707 2.552 -0.859 1.00 95.81 97 ILE A C 1
ATOM 802 O O . ILE A 1 97 ? -3.630 3.102 -1.065 1.00 95.81 97 ILE A O 1
ATOM 806 N N . GLN A 1 98 ? -5.016 1.356 -1.358 1.00 96.38 98 GLN A N 1
ATOM 807 C CA . GLN A 1 98 ? -4.098 0.542 -2.148 1.00 96.38 98 GLN A CA 1
ATOM 808 C C . GLN A 1 98 ? -3.689 1.221 -3.457 1.00 96.38 98 GLN A C 1
ATOM 810 O O . GLN A 1 98 ? -2.528 1.155 -3.831 1.00 96.38 98 GLN A O 1
ATOM 815 N N . HIS A 1 99 ? -4.603 1.930 -4.127 1.00 97.00 99 HIS A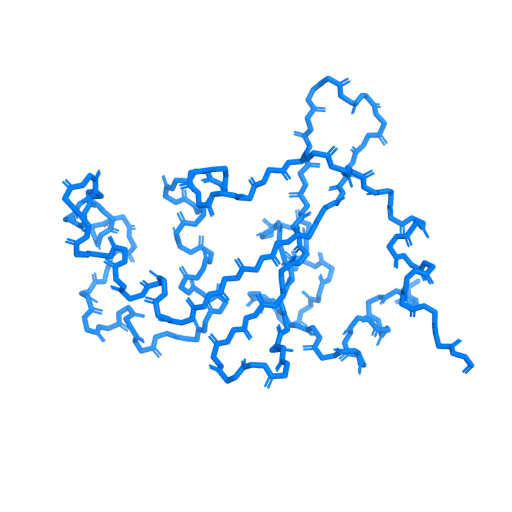 N 1
ATOM 816 C CA . HIS A 1 99 ? -4.277 2.613 -5.380 1.00 97.00 99 HIS A CA 1
ATOM 817 C C . HIS A 1 99 ? -3.423 3.849 -5.115 1.00 97.00 99 HIS A C 1
ATOM 819 O O . HIS A 1 99 ? -2.442 4.071 -5.810 1.00 97.00 99 HIS A O 1
ATOM 825 N N . LYS A 1 100 ? -3.720 4.594 -4.041 1.00 95.75 100 LYS A N 1
ATOM 826 C CA . LYS A 1 100 ? -2.867 5.713 -3.618 1.00 95.75 100 LYS A CA 1
ATOM 827 C C . LYS A 1 100 ? -1.452 5.247 -3.296 1.00 95.75 100 LYS A C 1
ATOM 829 O O . LYS A 1 100 ? -0.496 5.870 -3.732 1.00 95.75 100 LYS A O 1
ATOM 834 N N . PHE A 1 101 ? -1.319 4.153 -2.549 1.00 95.12 101 PHE A N 1
ATOM 835 C CA . PHE A 1 101 ? -0.007 3.603 -2.228 1.00 95.12 101 PHE A CA 1
ATOM 836 C C . PHE A 1 101 ? 0.721 3.097 -3.479 1.00 95.12 101 PHE A C 1
ATOM 838 O O . PHE A 1 101 ? 1.883 3.435 -3.657 1.00 95.12 101 PHE A O 1
ATOM 845 N N . GLN A 1 102 ? 0.030 2.386 -4.379 1.00 95.50 102 GLN A N 1
ATOM 846 C CA . GLN A 1 102 ? 0.603 1.936 -5.651 1.00 95.50 102 GLN A CA 1
ATOM 847 C C . GLN A 1 102 ? 1.158 3.097 -6.479 1.00 95.50 102 GLN A C 1
ATOM 849 O O . GLN A 1 102 ? 2.279 3.011 -6.974 1.00 95.50 102 GLN A O 1
ATOM 854 N N . ASP A 1 103 ? 0.389 4.174 -6.632 1.00 95.88 103 ASP A N 1
ATOM 855 C CA . ASP A 1 103 ? 0.817 5.341 -7.402 1.00 95.88 103 ASP A CA 1
ATOM 856 C C . ASP A 1 103 ? 2.08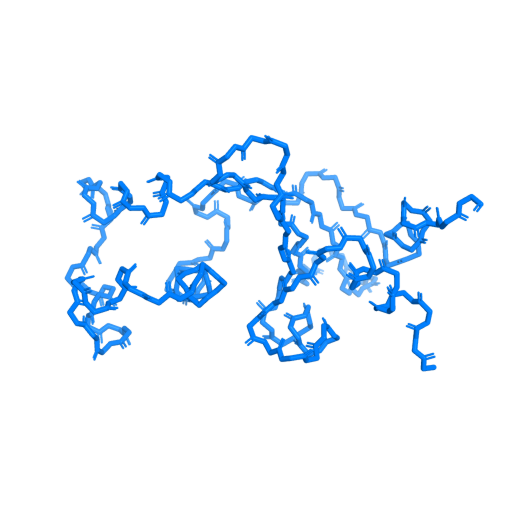9 5.960 -6.811 1.00 95.88 103 ASP A C 1
ATOM 858 O O . ASP A 1 103 ? 3.017 6.299 -7.546 1.00 95.88 103 ASP A O 1
ATOM 862 N N . LEU A 1 104 ? 2.149 6.070 -5.478 1.00 93.50 104 LEU A N 1
ATOM 863 C CA . LEU A 1 104 ? 3.307 6.600 -4.758 1.00 93.50 104 LEU A CA 1
ATOM 864 C C . LEU A 1 104 ? 4.559 5.758 -5.004 1.00 93.50 104 LEU A C 1
ATOM 866 O O . LEU A 1 104 ? 5.575 6.308 -5.426 1.00 93.50 104 LEU A O 1
ATOM 870 N N . ILE A 1 105 ? 4.464 4.439 -4.807 1.00 91.81 105 ILE A N 1
ATOM 871 C CA . ILE A 1 105 ? 5.604 3.519 -4.949 1.00 91.81 105 ILE A CA 1
ATOM 872 C C . ILE A 1 105 ? 5.984 3.249 -6.420 1.00 91.81 105 ILE A C 1
ATOM 874 O O . ILE A 1 105 ? 7.002 2.622 -6.706 1.00 91.81 105 ILE A O 1
ATOM 878 N N . SER A 1 106 ? 5.136 3.676 -7.363 1.00 92.94 106 SER A N 1
ATOM 879 C CA . SER A 1 106 ? 5.431 3.653 -8.801 1.00 92.94 106 SER A CA 1
ATOM 880 C C . SER A 1 10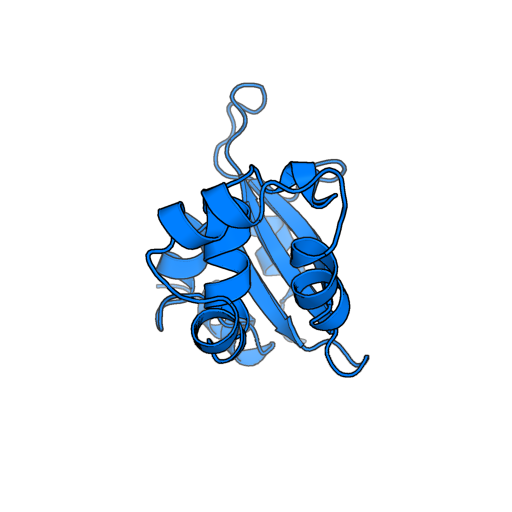6 ? 6.153 4.920 -9.253 1.00 92.94 106 SER A C 1
ATOM 882 O O . SER A 1 106 ? 6.937 4.870 -10.198 1.00 92.94 106 SER A O 1
ATOM 884 N N . TYR A 1 107 ? 5.871 6.058 -8.609 1.00 95.12 107 TYR A N 1
ATOM 885 C CA . TYR A 1 107 ? 6.532 7.328 -8.904 1.00 95.12 107 TYR A CA 1
ATOM 886 C C . TYR A 1 107 ? 7.911 7.419 -8.243 1.00 95.12 107 TYR A C 1
ATOM 888 O O . TYR A 1 107 ? 8.889 7.790 -8.891 1.00 95.12 107 TYR A O 1
ATOM 896 N N . TYR A 1 108 ? 7.994 7.026 -6.973 1.00 90.81 108 TYR A N 1
ATOM 897 C CA . TYR A 1 108 ? 9.245 6.831 -6.249 1.00 90.81 108 TYR A CA 1
ATOM 898 C C . TYR A 1 108 ? 9.342 5.405 -5.745 1.00 90.81 108 TYR A C 1
ATOM 900 O O . TYR A 1 108 ? 8.329 4.790 -5.454 1.00 90.81 108 TYR A O 1
ATOM 908 N N . ALA A 1 109 ? 10.556 4.879 -5.618 1.00 86.31 109 ALA A N 1
ATOM 909 C CA . ALA A 1 109 ? 10.747 3.543 -5.071 1.00 86.31 109 ALA A CA 1
ATOM 910 C C . ALA A 1 109 ? 10.227 3.463 -3.622 1.00 86.31 109 ALA A C 1
ATOM 912 O O . ALA A 1 109 ? 10.193 4.466 -2.905 1.00 86.31 109 ALA A O 1
ATOM 913 N N . ILE A 1 110 ? 9.813 2.272 -3.184 1.00 86.25 110 ILE A N 1
ATOM 914 C CA . ILE A 1 110 ? 9.201 2.068 -1.861 1.00 86.25 110 ILE A CA 1
ATOM 915 C C . ILE A 1 110 ? 10.147 2.489 -0.714 1.00 86.25 110 ILE A C 1
ATOM 917 O O . ILE A 1 110 ? 9.697 2.934 0.344 1.00 86.25 110 ILE A O 1
ATOM 921 N N . GLU A 1 111 ? 11.457 2.427 -0.954 1.00 85.62 111 GLU A N 1
ATOM 922 C CA . GLU A 1 111 ? 12.535 2.843 -0.056 1.00 85.62 111 GLU A CA 1
ATOM 923 C C . GLU A 1 111 ? 12.483 4.326 0.313 1.00 85.62 111 GLU A C 1
ATOM 925 O O . GLU A 1 111 ? 12.778 4.675 1.459 1.00 85.62 111 GLU A O 1
ATOM 930 N N . GLU A 1 112 ? 12.027 5.189 -0.598 1.00 85.75 112 GLU A N 1
ATOM 931 C CA . GLU A 1 112 ? 11.846 6.627 -0.340 1.00 85.75 112 GLU A CA 1
ATOM 932 C C . GLU A 1 112 ? 10.743 6.893 0.699 1.00 85.75 112 GLU A C 1
ATOM 934 O O . GLU A 1 112 ? 10.662 7.969 1.288 1.00 85.75 112 GLU A O 1
ATOM 939 N N . PHE A 1 113 ? 9.912 5.885 0.978 1.00 83.88 113 PHE A N 1
ATOM 940 C CA . PHE A 1 113 ? 8.856 5.921 1.987 1.00 83.88 113 PHE A CA 1
ATOM 941 C C . PHE A 1 113 ? 9.240 5.173 3.273 1.00 83.88 113 PHE A C 1
ATOM 943 O O . PHE A 1 113 ? 8.375 4.846 4.085 1.00 83.88 113 PHE A O 1
ATOM 950 N N . GLY A 1 114 ? 10.529 4.876 3.468 1.00 79.12 114 GLY A N 1
ATOM 951 C CA . GLY A 1 114 ? 11.042 4.205 4.666 1.00 79.12 114 GLY A CA 1
ATOM 952 C C . GLY A 1 114 ? 10.836 2.687 4.685 1.00 79.12 114 GLY A C 1
ATOM 953 O O . GLY A 1 114 ? 11.195 2.035 5.669 1.00 79.12 114 GLY A O 1
ATOM 954 N N . PHE A 1 115 ? 10.306 2.100 3.609 1.00 82.88 115 PHE A N 1
ATOM 955 C CA . PHE A 1 115 ? 10.208 0.650 3.465 1.00 82.88 115 PHE A CA 1
ATOM 956 C C . PHE A 1 115 ? 11.530 0.106 2.962 1.00 82.88 115 PHE A C 1
ATOM 958 O O . PHE A 1 115 ? 11.933 0.330 1.830 1.00 82.88 115 PHE A O 1
ATOM 965 N N . SER A 1 116 ? 12.217 -0.633 3.811 1.00 76.31 116 SER A N 1
ATOM 966 C CA . SER A 1 116 ? 13.528 -1.175 3.491 1.00 76.31 116 SER A CA 1
ATOM 967 C C . SER A 1 116 ? 13.588 -2.629 3.906 1.00 76.31 116 SER A C 1
ATOM 969 O O . SER A 1 116 ? 12.976 -3.048 4.886 1.00 76.31 116 SER A O 1
ATOM 971 N N . CYS A 1 117 ? 14.343 -3.405 3.141 1.00 72.62 117 CYS A N 1
ATOM 972 C CA . CYS A 1 117 ? 14.608 -4.800 3.434 1.00 72.62 117 CYS A CA 1
ATOM 973 C C . CYS A 1 117 ? 15.769 -4.905 4.439 1.00 72.62 117 CYS A C 1
ATOM 975 O O . CY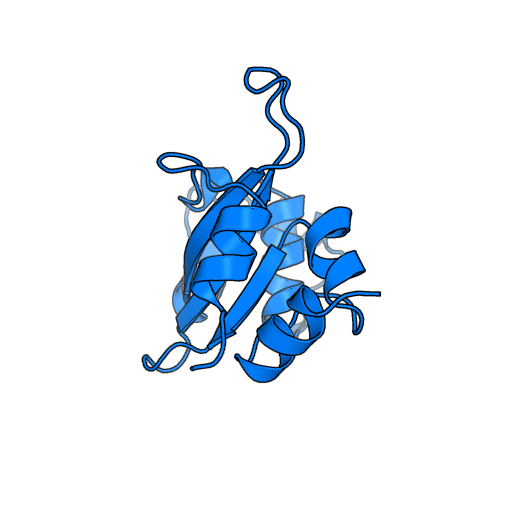S A 1 117 ? 16.910 -5.196 4.069 1.00 72.62 117 CYS A O 1
ATOM 977 N N . TYR A 1 118 ? 15.498 -4.659 5.719 1.00 72.25 118 TYR A N 1
ATOM 978 C CA . TYR A 1 118 ? 16.482 -4.953 6.769 1.00 72.25 118 TYR A CA 1
ATOM 979 C C . TYR A 1 118 ? 16.363 -6.392 7.272 1.00 72.25 118 TYR A C 1
ATOM 981 O O . TYR A 1 118 ? 17.371 -6.977 7.678 1.00 72.25 118 TYR A O 1
ATOM 989 N N . TYR A 1 119 ? 15.166 -6.985 7.217 1.00 78.94 119 TYR A N 1
ATOM 990 C CA . TYR A 1 119 ? 14.902 -8.323 7.745 1.00 78.94 119 TYR A CA 1
ATOM 991 C C . TYR A 1 119 ? 14.095 -9.169 6.747 1.00 78.94 119 TYR A C 1
ATOM 993 O O . TYR A 1 119 ? 12.992 -9.619 7.071 1.00 78.94 119 TYR A O 1
ATOM 1001 N N . PRO A 1 120 ? 14.660 -9.448 5.551 1.00 83.94 120 PRO A N 1
ATOM 1002 C CA . PRO A 1 120 ? 13.986 -10.223 4.516 1.00 83.94 120 PRO A CA 1
ATOM 1003 C C . PRO A 1 120 ? 13.516 -11.575 5.045 1.00 83.94 120 PRO A C 1
ATOM 1005 O O . PRO A 1 120 ? 14.281 -12.339 5.643 1.00 83.94 120 PRO A O 1
ATOM 1008 N N . ILE A 1 121 ? 12.275 -11.926 4.732 1.00 86.75 121 ILE A N 1
ATOM 1009 C CA . ILE A 1 121 ? 11.717 -13.248 4.971 1.00 86.75 121 ILE A CA 1
ATOM 1010 C C . ILE A 1 121 ? 11.382 -13.951 3.652 1.00 86.75 121 ILE A C 1
ATOM 1012 O O . ILE A 1 121 ? 10.906 -13.360 2.688 1.00 86.75 121 ILE A O 1
ATOM 1016 N N . SER A 1 122 ? 11.602 -15.266 3.621 1.00 86.75 122 SER A N 1
ATOM 1017 C CA . SER A 1 122 ? 11.176 -16.108 2.495 1.00 86.75 122 SER A CA 1
ATOM 1018 C C . SER A 1 122 ? 9.651 -16.269 2.448 1.00 86.75 122 SER A C 1
ATOM 1020 O O . SER A 1 122 ? 8.979 -16.175 3.481 1.00 86.75 122 SER A O 1
ATOM 1022 N N . ILE A 1 123 ? 9.105 -16.673 1.294 1.00 86.44 123 ILE A N 1
ATOM 1023 C CA . ILE A 1 123 ? 7.681 -17.039 1.168 1.00 86.44 123 ILE A CA 1
ATOM 1024 C C . ILE A 1 123 ? 7.259 -18.139 2.160 1.00 86.44 123 ILE A C 1
ATOM 1026 O O . ILE A 1 123 ? 6.133 -18.151 2.659 1.00 86.44 123 ILE A O 1
ATOM 1030 N N . PHE A 1 124 ? 8.168 -19.057 2.511 1.00 87.50 124 PHE A N 1
ATOM 1031 C CA . PHE A 1 124 ? 7.895 -20.097 3.504 1.00 87.50 124 PHE A CA 1
ATOM 1032 C C . PHE A 1 124 ? 7.794 -19.528 4.916 1.00 87.50 124 PHE A C 1
ATOM 1034 O O . PHE A 1 124 ? 6.957 -19.980 5.698 1.00 87.50 124 PHE A O 1
ATOM 1041 N N . SER A 1 125 ? 8.637 -18.552 5.251 1.00 87.69 125 SER A N 1
ATOM 1042 C CA . SER A 1 125 ? 8.562 -17.832 6.522 1.00 87.69 125 SER A CA 1
ATOM 1043 C C . SER A 1 125 ? 7.262 -17.035 6.603 1.00 87.69 125 SER A C 1
ATOM 1045 O O . SER A 1 125 ? 6.539 -17.180 7.586 1.00 87.69 125 SER A O 1
ATOM 1047 N N . LEU A 1 126 ? 6.895 -16.321 5.533 1.00 88.31 126 LEU A N 1
ATOM 1048 C CA . LEU A 1 126 ? 5.616 -15.614 5.418 1.00 88.31 126 LEU A CA 1
ATOM 1049 C C . LEU A 1 126 ? 4.433 -16.569 5.649 1.00 88.31 126 LEU A C 1
ATOM 1051 O O . LEU A 1 126 ? 3.568 -16.328 6.492 1.00 88.31 126 LEU A O 1
ATOM 1055 N N . ALA A 1 127 ? 4.438 -17.724 4.983 1.00 87.50 127 ALA A N 1
ATOM 1056 C CA . ALA A 1 127 ? 3.390 -18.729 5.134 1.00 87.50 127 ALA A CA 1
ATOM 1057 C C . ALA A 1 127 ? 3.308 -19.358 6.533 1.00 87.50 127 ALA A C 1
ATOM 1059 O O . ALA A 1 127 ? 2.243 -19.856 6.916 1.00 87.50 127 ALA A O 1
ATOM 1060 N N . ARG A 1 128 ? 4.413 -19.374 7.290 1.00 89.12 128 ARG A N 1
ATOM 1061 C CA . ARG A 1 128 ? 4.436 -19.815 8.693 1.00 89.12 128 ARG A CA 1
ATOM 1062 C C . ARG A 1 128 ? 3.890 -18.739 9.628 1.00 89.12 128 ARG A C 1
ATOM 1064 O O . ARG A 1 128 ? 3.172 -19.110 10.550 1.00 89.12 128 ARG A O 1
ATOM 1071 N N . THR A 1 129 ? 4.171 -17.459 9.376 1.00 87.69 129 THR A N 1
ATOM 1072 C CA . THR A 1 129 ? 3.627 -16.328 10.154 1.00 87.69 129 THR A CA 1
ATOM 1073 C C . THR A 1 129 ? 2.102 -16.339 10.162 1.00 87.69 129 THR A C 1
ATOM 1075 O O . THR A 1 129 ? 1.487 -16.155 11.207 1.00 87.69 129 THR A O 1
ATOM 1078 N N . TYR A 1 130 ? 1.490 -16.646 9.017 1.00 86.12 130 TYR A N 1
ATOM 1079 C CA . TYR A 1 130 ? 0.034 -16.694 8.863 1.00 86.12 130 TYR A CA 1
ATOM 1080 C C . TYR A 1 130 ? -0.543 -18.116 8.931 1.00 86.12 130 TYR A C 1
ATOM 1082 O O . TYR A 1 130 ? -1.597 -18.394 8.356 1.00 86.12 130 TYR A O 1
ATOM 1090 N N . LYS A 1 131 ? 0.123 -19.056 9.621 1.00 77.56 131 LYS A N 1
ATOM 1091 C CA . LYS A 1 131 ? -0.506 -20.346 9.948 1.00 77.56 131 LYS A CA 1
ATOM 1092 C C . LYS A 1 131 ? -1.670 -20.106 10.912 1.00 77.56 131 LYS A C 1
ATOM 1094 O O . LYS A 1 131 ? -1.475 -19.582 12.003 1.00 77.56 131 LYS A O 1
ATOM 1099 N N . THR A 1 132 ? -2.863 -20.557 10.541 1.00 58.84 132 THR A N 1
ATOM 1100 C CA . THR A 1 132 ? -3.964 -20.739 11.492 1.00 58.84 132 THR A CA 1
ATOM 1101 C C . THR A 1 132 ? -3.558 -21.772 12.547 1.00 58.84 132 THR A C 1
ATOM 1103 O O . THR A 1 132 ? -2.969 -22.801 12.194 1.00 58.84 132 THR A O 1
ATOM 1106 N N . LYS A 1 133 ? -3.833 -21.476 13.824 1.00 51.34 133 LYS A N 1
ATOM 1107 C CA . LYS A 1 133 ? -3.824 -22.479 14.899 1.00 51.34 133 LYS A CA 1
ATOM 1108 C C . LYS A 1 133 ? -4.935 -23.497 14.677 1.00 51.34 133 LYS A C 1
ATOM 1110 O O . LYS A 1 133 ? -5.989 -23.086 14.145 1.00 51.34 133 LYS A O 1
#

Sequence (133 aa):
MYKLFDRLQNAGFFGVDVDLEISLFEYNFLMRPTDIKGEYQVIFAFSNQDFPLGVMFDYGYISTKDIKEFLEESWFDAPGFLSFVGMSKTSWLKLPIQHKFQDLISYYAIEEFGFSCYYPISIFSLARTYKTK

Foldseek 3Di:
DDPLQVLCVVVAKDAPDPRVVCRCPVLQWIWGDDPPPQKIKIKGWDDDPVPPPDIWIDIDMDGLVNLLCLCVDPPHPNVVLCVVVVHDPVVLNPDDPNVSVSSVCVVPPVVVVVDDPPDIDDPVRSSVVSDDD

Secondary structure (DSSP, 8-state):
--HHHHHHHHTT-B-SSSSHHHHHHHS-EEEEE-SSTTEEEEEEEE--TT-TT--EEEEEEEEHHHHHHGGG-TTS-HHHHHHHHTS-HHHHTTS-HHHHHHHHHHHS-GGGGT---SS-B-HHHHHHHT---

pLDDT: mean 88.54, std 11.32, range [47.22, 97.88]